Protein AF-A0A820S591-F1 (afdb_monomer)

pLDDT: mean 79.37, std 13.05, range [36.06, 95.25]

Organism: NCBI:txid433720

Mean predicted aligned error: 13.92 Å

Radius of gyration: 28.28 Å; Cα contacts (8 Å, |Δi|>4): 65; chains: 1; bounding box: 55×36×82 Å

Secondary structure (DSSP, 8-state):
--------S--SHHHHHHHHHHHHPPP---PPP---EEE---SS--S-----PPP--GGGGSPPHHHHHHHHHHHHHHHHHHHS---HHHHHHHHHHHHHSS-SEEEEEEEETTTEEEEEEEETT--HHHHHHHHHHHH-

Sequence (140 aa):
YDQSIIYQERSIEPLQLARDTLLNGEPIQVQLDRNLKIFRPTKERSAIPPVQLLPQDPLFYQTTVGDVLREKQRQKDILDKEQMLRTKAMRERDEKAESNVQYKYTVIRIRVPNEIILQVIFQSHDPLSLLFDYLRSYCL

Solvent-accessible surface area (backbone atoms only — not comparable to full-atom values): 9055 Å² total; per-residue (Å²): 137,85,79,78,84,73,87,76,74,98,63,61,63,67,56,50,52,51,49,54,47,64,73,71,50,76,82,82,74,88,72,80,79,38,71,78,41,83,44,64,82,62,89,67,76,78,82,66,70,74,77,72,74,70,78,84,54,70,66,79,79,49,86,47,73,68,55,54,51,51,52,52,50,53,51,48,56,50,50,57,61,67,71,48,87,73,51,72,71,55,54,56,48,54,53,51,61,65,69,71,69,80,60,75,60,39,80,49,74,46,76,46,92,84,66,34,36,40,33,37,48,43,51,62,81,59,58,71,64,59,56,53,55,53,48,52,72,76,76,109

InterPro domains:
  IPR029071 Ubiquitin-like domain superfamily [SSF54236] (69-138)

Nearest PDB structures (foldseek):
  5ifs-assembly1_C  TM=7.964E-01  e=3.830E-04  Homo sapiens
  4etz-assembly2_B  TM=2.524E-01  e=5.016E+00  Pseudomonas aeruginosa PAO1
  4cta-assembly1_B  TM=3.669E-01  e=8.373E+00  Thermus thermophilus HB8
  4uux-assembly1_B  TM=3.697E-01  e=7.366E+00  Thermus thermophilus HB8

Structure (mmCIF, N/CA/C/O backbone):
data_AF-A0A820S591-F1
#
_entry.id   AF-A0A820S591-F1
#
loop_
_atom_site.group_PDB
_atom_site.id
_atom_site.type_symbol
_atom_site.label_atom_id
_atom_site.label_alt_id
_atom_site.label_comp_id
_atom_site.label_asym_id
_atom_site.label_entity_id
_atom_site.label_seq_id
_atom_site.pdbx_PDB_ins_code
_atom_site.Cartn_x
_atom_site.Cartn_y
_atom_site.Cartn_z
_atom_site.occupancy
_atom_site.B_iso_or_equiv
_atom_site.auth_seq_id
_atom_site.auth_comp_id
_atom_site.auth_asym_id
_atom_site.auth_atom_id
_atom_site.pdbx_PDB_model_num
ATOM 1 N N . TYR A 1 1 ? 23.187 21.063 -23.519 1.00 36.06 1 TYR A N 1
ATOM 2 C CA . TYR A 1 1 ? 23.621 21.247 -24.911 1.00 36.06 1 TYR A CA 1
ATOM 3 C C . TYR A 1 1 ? 22.420 20.978 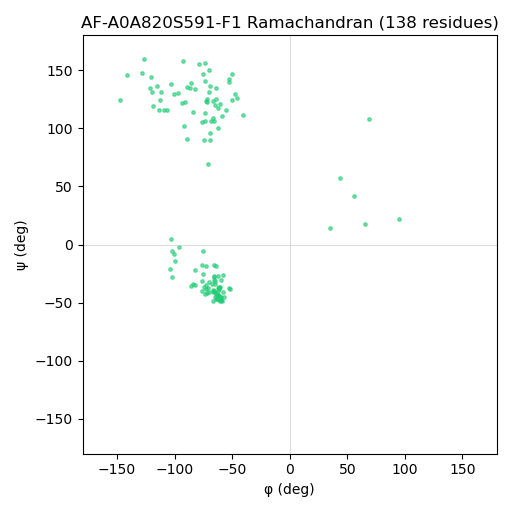-25.784 1.00 36.06 1 TYR A C 1
ATOM 5 O O . TYR A 1 1 ? 22.112 19.835 -26.078 1.00 36.06 1 TYR A O 1
ATOM 13 N N . ASP A 1 2 ? 21.678 22.049 -26.033 1.00 43.94 2 ASP A N 1
ATOM 14 C CA . ASP A 1 2 ? 20.441 22.088 -26.801 1.00 43.94 2 ASP A CA 1
ATOM 15 C C . ASP A 1 2 ? 20.831 22.385 -28.255 1.00 43.94 2 ASP A C 1
ATOM 17 O O . ASP A 1 2 ? 21.251 23.499 -28.571 1.00 43.94 2 ASP A O 1
ATOM 21 N N . GLN A 1 3 ? 20.844 21.359 -29.110 1.00 47.41 3 GLN A N 1
ATOM 22 C CA . GLN A 1 3 ? 21.061 21.535 -30.545 1.00 47.41 3 GLN A CA 1
ATOM 23 C C . GLN A 1 3 ? 19.703 21.754 -31.203 1.00 47.41 3 GLN A C 1
ATOM 25 O O . GLN A 1 3 ? 19.028 20.819 -31.628 1.00 47.41 3 GLN A O 1
ATOM 30 N N . SER A 1 4 ? 19.322 23.024 -31.293 1.00 47.88 4 SER A N 1
ATOM 31 C CA . SER A 1 4 ? 18.316 23.474 -32.244 1.00 47.88 4 SER A CA 1
ATOM 32 C C . SER A 1 4 ? 18.796 23.122 -33.656 1.00 47.88 4 SER A C 1
ATOM 34 O O . SER A 1 4 ? 19.779 23.665 -34.159 1.00 47.88 4 SER A O 1
ATOM 36 N N . ILE A 1 5 ? 18.123 22.161 -34.290 1.00 55.31 5 ILE A N 1
ATOM 37 C CA . ILE A 1 5 ? 18.371 21.793 -35.685 1.00 55.31 5 ILE A CA 1
ATOM 38 C C . ILE A 1 5 ? 17.767 22.903 -36.547 1.00 55.31 5 ILE A C 1
ATOM 40 O O . ILE A 1 5 ? 16.586 22.885 -36.893 1.00 55.31 5 ILE A O 1
ATOM 44 N N . ILE A 1 6 ? 18.575 23.913 -36.854 1.00 54.47 6 ILE A N 1
ATOM 45 C CA . ILE A 1 6 ? 18.268 24.874 -37.908 1.00 54.47 6 ILE A CA 1
ATOM 46 C C . ILE A 1 6 ? 18.554 24.148 -39.226 1.00 54.47 6 ILE A C 1
ATOM 48 O O . ILE A 1 6 ? 19.710 23.902 -39.568 1.00 54.47 6 ILE A O 1
ATOM 52 N N . TYR A 1 7 ? 17.498 23.744 -39.936 1.00 54.28 7 TYR A N 1
ATOM 53 C CA . TYR A 1 7 ? 17.597 23.103 -41.248 1.00 54.28 7 TYR A CA 1
ATOM 54 C C . TYR A 1 7 ? 18.083 24.123 -42.280 1.00 54.28 7 TYR A C 1
ATOM 56 O O . TYR A 1 7 ? 17.287 24.821 -42.908 1.00 54.28 7 TYR A O 1
ATOM 64 N N . GLN A 1 8 ? 19.397 24.218 -42.444 1.00 57.38 8 GLN A N 1
ATOM 65 C CA . GLN A 1 8 ? 20.005 24.970 -43.529 1.00 57.38 8 GLN A CA 1
ATOM 66 C C . GLN A 1 8 ? 20.278 24.014 -44.704 1.00 57.38 8 GLN A C 1
ATOM 68 O O . GLN A 1 8 ? 20.985 23.026 -44.552 1.00 57.38 8 GLN A O 1
ATOM 73 N N . GLU A 1 9 ? 19.684 24.346 -45.854 1.00 54.44 9 GLU A N 1
ATOM 74 C CA . GLU A 1 9 ? 19.881 23.781 -47.203 1.00 54.44 9 GLU A CA 1
ATOM 75 C C . GLU A 1 9 ? 19.418 22.339 -47.495 1.00 54.44 9 GLU A C 1
ATOM 77 O O . GLU A 1 9 ? 20.051 21.366 -47.111 1.00 54.44 9 GLU A O 1
ATOM 82 N N . ARG A 1 10 ? 18.326 22.247 -48.284 1.00 60.12 10 ARG A N 1
ATOM 83 C CA . ARG A 1 10 ? 18.038 21.372 -49.457 1.00 60.12 10 ARG A CA 1
ATOM 84 C C . ARG A 1 10 ? 18.576 19.923 -49.541 1.00 60.12 10 ARG A C 1
ATOM 86 O O . ARG A 1 10 ? 18.473 19.330 -50.611 1.00 60.12 10 ARG A O 1
ATOM 93 N N . SER A 1 11 ? 19.072 19.310 -48.474 1.00 63.38 11 SER A N 1
ATOM 94 C CA . SER A 1 11 ? 19.455 17.898 -48.459 1.00 63.38 11 SER A CA 1
ATOM 95 C C . SER A 1 11 ? 18.277 17.035 -48.011 1.00 63.38 11 SER A C 1
ATOM 97 O O . SER A 1 11 ? 17.704 17.232 -46.940 1.00 63.38 11 SER A O 1
ATOM 99 N N . ILE A 1 12 ? 17.895 16.083 -48.864 1.00 75.06 12 ILE A N 1
ATOM 100 C CA . ILE A 1 12 ? 16.764 15.166 -48.647 1.00 75.06 12 ILE A CA 1
ATOM 101 C C . ILE A 1 12 ? 17.180 13.981 -47.756 1.00 75.06 12 ILE A C 1
ATOM 103 O O . ILE A 1 12 ? 16.341 13.379 -47.092 1.00 75.06 12 ILE A O 1
ATOM 107 N N . GLU A 1 13 ? 18.474 13.677 -47.690 1.00 81.50 13 GLU A N 1
ATOM 108 C CA . GLU A 1 13 ? 19.042 12.552 -46.940 1.00 81.50 13 GLU A CA 1
ATOM 109 C C . GLU A 1 13 ? 18.737 12.580 -45.428 1.00 81.50 13 GLU A C 1
ATOM 111 O O . GLU A 1 13 ? 18.241 11.573 -44.915 1.00 81.50 13 GLU A O 1
ATOM 116 N N . PRO A 1 14 ? 18.923 13.695 -44.684 1.00 81.50 14 PRO A N 1
ATOM 117 C CA . PRO A 1 14 ? 18.573 13.737 -43.262 1.00 81.50 14 PRO A CA 1
ATOM 118 C C . PRO A 1 14 ? 17.063 13.598 -43.029 1.00 81.50 14 PRO A C 1
ATOM 120 O O . PRO A 1 14 ? 16.643 13.038 -42.018 1.00 81.50 14 PRO A O 1
ATOM 123 N N . LEU A 1 15 ? 16.238 14.062 -43.973 1.00 80.44 15 LEU A N 1
ATOM 124 C CA . LEU A 1 15 ? 14.782 13.918 -43.907 1.00 80.44 15 LEU A CA 1
ATOM 125 C C . LEU A 1 15 ? 14.349 12.471 -44.165 1.00 80.44 15 LEU A C 1
ATOM 127 O O . LEU A 1 15 ? 13.436 11.984 -43.503 1.00 80.44 15 LEU A O 1
ATOM 131 N N . GLN A 1 16 ? 15.012 11.772 -45.090 1.00 85.06 16 GLN A N 1
ATOM 132 C CA . GLN A 1 16 ? 14.799 10.343 -45.331 1.00 85.06 16 GLN A CA 1
ATOM 133 C C . GLN A 1 16 ? 15.211 9.515 -44.115 1.00 85.06 16 GLN A C 1
ATOM 135 O O . GLN A 1 16 ? 14.425 8.689 -43.663 1.00 85.06 16 GLN A O 1
ATOM 140 N N . LEU A 1 17 ? 16.369 9.806 -43.517 1.00 86.81 17 LEU A N 1
ATOM 141 C CA . LEU A 1 17 ? 16.826 9.140 -42.300 1.00 86.81 17 LEU A CA 1
ATOM 142 C C . LEU A 1 17 ? 15.869 9.378 -41.124 1.00 86.81 17 LEU A C 1
ATOM 144 O O . LEU A 1 17 ? 15.510 8.431 -40.427 1.00 86.81 17 LEU A O 1
ATOM 148 N N . ALA A 1 18 ? 15.412 10.616 -40.916 1.00 84.31 18 ALA A N 1
ATOM 149 C CA . ALA A 1 18 ? 14.445 10.934 -39.867 1.00 84.31 18 ALA A CA 1
ATOM 150 C C . ALA A 1 18 ? 13.100 10.231 -40.106 1.00 84.31 18 ALA A C 1
ATOM 152 O O . ALA A 1 18 ? 12.532 9.660 -39.178 1.00 84.31 18 ALA A O 1
ATOM 153 N N . ARG A 1 19 ? 12.614 10.211 -41.355 1.00 85.81 19 ARG A N 1
ATOM 154 C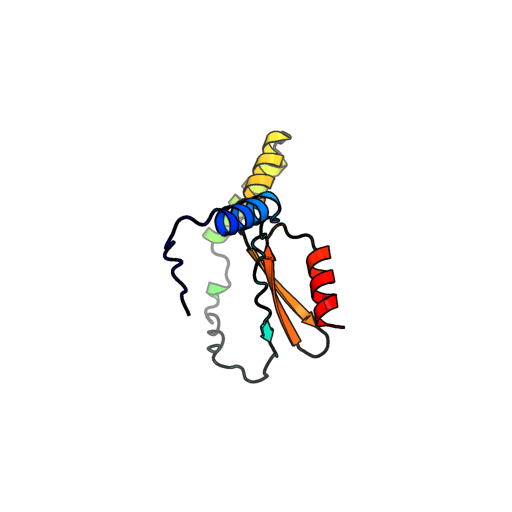 CA . ARG A 1 19 ? 11.393 9.491 -41.743 1.00 85.81 19 ARG A CA 1
ATOM 155 C C . ARG A 1 19 ? 11.525 7.997 -41.471 1.00 85.81 19 ARG A C 1
ATOM 157 O O . ARG A 1 19 ? 10.634 7.416 -40.863 1.00 85.81 19 ARG A O 1
ATOM 164 N N . ASP A 1 20 ? 12.622 7.384 -41.897 1.00 88.25 20 ASP A N 1
ATOM 165 C CA . ASP A 1 20 ? 12.848 5.951 -41.726 1.00 88.25 20 ASP A CA 1
ATOM 166 C C . ASP A 1 20 ? 13.030 5.596 -40.245 1.00 88.25 20 ASP A C 1
ATOM 168 O O . ASP A 1 20 ? 12.546 4.559 -39.799 1.00 88.25 20 ASP A O 1
ATOM 172 N N . THR A 1 21 ? 13.630 6.489 -39.456 1.00 86.69 21 THR A N 1
ATOM 173 C CA . THR A 1 21 ? 13.727 6.348 -37.995 1.00 86.69 21 THR A CA 1
ATOM 174 C C . THR A 1 21 ? 12.359 6.447 -37.320 1.00 86.69 21 THR A C 1
ATOM 176 O O . THR A 1 21 ? 12.084 5.694 -36.395 1.00 86.69 21 THR A O 1
ATOM 179 N N . LEU A 1 22 ? 11.476 7.338 -37.780 1.00 83.88 22 LEU A N 1
ATOM 180 C CA . LEU A 1 22 ? 10.117 7.466 -37.243 1.00 83.88 22 LEU A CA 1
ATOM 181 C C . LEU A 1 22 ? 9.205 6.305 -37.657 1.00 83.88 22 LEU A C 1
ATOM 183 O O . LEU A 1 22 ? 8.349 5.905 -36.876 1.00 83.88 22 LEU A O 1
ATOM 187 N N . LEU A 1 23 ? 9.372 5.773 -38.871 1.00 87.75 23 LEU A N 1
ATOM 188 C CA . LEU A 1 23 ? 8.574 4.652 -39.376 1.00 87.75 23 LEU A CA 1
ATOM 189 C C . LEU A 1 23 ? 8.975 3.315 -38.748 1.00 87.75 23 LEU A C 1
ATOM 191 O O . LEU A 1 23 ? 8.107 2.481 -38.508 1.00 87.75 23 LEU A O 1
ATOM 195 N N . ASN A 1 24 ? 10.271 3.111 -38.497 1.00 88.62 24 ASN A N 1
ATOM 196 C CA . ASN A 1 24 ? 10.797 1.862 -37.936 1.00 88.62 24 ASN A CA 1
ATOM 197 C C . ASN A 1 24 ? 11.077 1.943 -36.430 1.00 88.62 24 ASN A C 1
ATOM 199 O O . ASN A 1 24 ? 11.425 0.938 -35.815 1.00 88.62 24 ASN A O 1
ATOM 203 N N . GLY A 1 25 ? 10.979 3.132 -35.838 1.00 82.62 25 GLY A N 1
ATOM 204 C CA . GLY A 1 25 ? 11.228 3.342 -34.421 1.00 82.62 25 GLY A CA 1
ATOM 205 C C . GLY A 1 25 ? 10.130 2.720 -33.568 1.00 82.62 25 GLY A C 1
ATOM 206 O O . GLY A 1 25 ? 8.941 2.948 -33.794 1.00 82.62 25 GLY A O 1
ATOM 207 N N . GLU A 1 26 ? 10.525 1.956 -32.555 1.00 81.06 26 GLU A N 1
ATOM 208 C CA . GLU A 1 26 ? 9.586 1.462 -31.554 1.00 81.06 26 GLU A CA 1
ATOM 209 C C . GLU A 1 26 ? 9.167 2.599 -30.608 1.00 81.06 26 GLU A C 1
ATOM 211 O O . GLU A 1 26 ? 9.995 3.432 -30.218 1.00 81.06 26 GLU A O 1
ATOM 216 N N . PRO A 1 27 ? 7.886 2.658 -30.205 1.00 77.12 27 PRO A N 1
ATOM 217 C CA . PRO A 1 27 ? 7.432 3.656 -29.252 1.00 77.12 27 PRO A CA 1
ATOM 218 C C . PRO A 1 27 ? 8.118 3.437 -27.902 1.00 77.12 27 PRO A C 1
ATOM 220 O O . PRO A 1 27 ? 8.014 2.367 -27.299 1.00 77.12 27 PRO A O 1
ATOM 223 N N . ILE A 1 28 ? 8.775 4.480 -27.392 1.00 77.06 28 ILE A N 1
ATOM 224 C CA . ILE A 1 28 ? 9.347 4.458 -26.045 1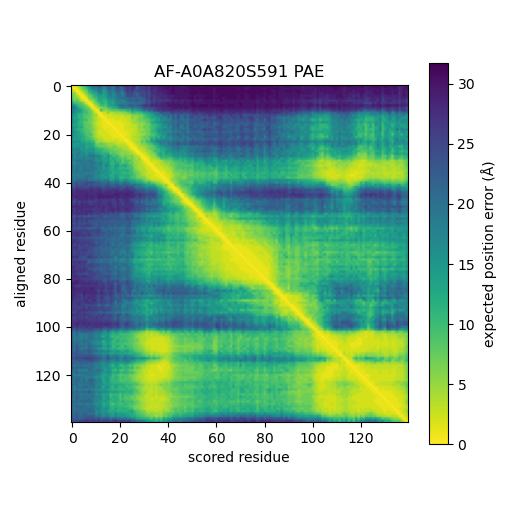.00 77.06 28 ILE A CA 1
ATOM 225 C C . ILE A 1 28 ? 8.191 4.394 -25.053 1.00 77.06 28 ILE A C 1
ATOM 227 O O . ILE A 1 28 ? 7.452 5.364 -24.864 1.00 77.06 28 ILE A O 1
ATOM 231 N N . GLN A 1 29 ? 8.024 3.242 -24.413 1.00 75.00 29 GLN A N 1
ATOM 232 C CA . GLN A 1 29 ? 7.037 3.110 -23.356 1.00 75.00 29 GLN A CA 1
ATOM 233 C C . GLN A 1 29 ? 7.512 3.873 -22.123 1.00 75.00 29 GLN A C 1
ATOM 235 O O . GLN A 1 29 ? 8.611 3.644 -21.617 1.00 75.00 29 GLN A O 1
ATOM 240 N N . VAL A 1 30 ? 6.672 4.786 -21.638 1.00 73.06 30 VAL A N 1
ATOM 241 C CA . VAL A 1 30 ? 6.931 5.507 -20.392 1.00 73.06 30 VAL A CA 1
ATOM 242 C C . VAL A 1 30 ? 6.898 4.494 -19.254 1.00 73.06 30 VAL A C 1
ATOM 244 O O . VAL A 1 30 ? 5.836 4.003 -18.873 1.00 73.06 30 VAL A O 1
ATOM 247 N N . GLN A 1 31 ? 8.071 4.165 -18.723 1.00 78.94 31 GLN A N 1
ATOM 248 C CA . GLN A 1 31 ? 8.184 3.289 -17.567 1.00 78.94 31 GLN A CA 1
ATOM 249 C C . GLN A 1 31 ? 8.040 4.100 -16.281 1.00 78.94 31 GLN A C 1
ATOM 251 O O . GLN A 1 31 ? 8.558 5.210 -16.156 1.00 78.94 31 GLN A O 1
ATOM 256 N N . LEU A 1 32 ? 7.316 3.535 -15.316 1.00 85.06 32 LEU A N 1
ATOM 257 C CA . LEU A 1 32 ? 7.217 4.107 -13.981 1.00 85.06 32 LEU A CA 1
ATOM 258 C C . LEU A 1 32 ? 8.585 4.030 -13.291 1.00 85.06 32 LEU A C 1
ATOM 260 O O . LEU A 1 32 ? 9.110 2.931 -13.102 1.00 85.06 32 LEU A O 1
ATOM 264 N N . ASP A 1 33 ? 9.117 5.174 -12.853 1.00 86.62 33 ASP A N 1
ATOM 265 C CA . ASP A 1 33 ? 10.263 5.186 -11.945 1.00 86.62 33 ASP A CA 1
ATOM 266 C C . ASP A 1 33 ? 9.860 4.572 -10.598 1.00 86.62 33 ASP A C 1
ATOM 268 O O . ASP A 1 33 ? 8.944 5.031 -9.906 1.00 86.62 33 ASP A O 1
ATO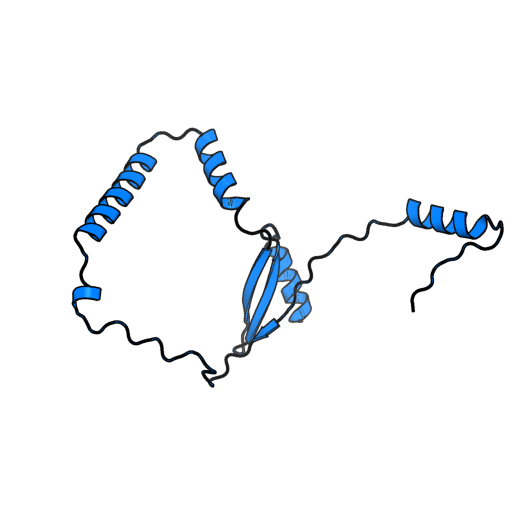M 272 N N . ARG A 1 34 ? 10.560 3.499 -10.238 1.00 88.56 34 ARG A N 1
ATOM 273 C CA . ARG A 1 34 ? 10.291 2.690 -9.052 1.00 88.56 34 ARG A CA 1
ATOM 274 C C . ARG A 1 34 ? 10.765 3.371 -7.767 1.00 88.56 34 ARG A C 1
ATOM 276 O O . ARG A 1 34 ? 10.289 2.991 -6.696 1.00 88.56 34 ARG A O 1
ATOM 283 N N . ASN A 1 35 ? 11.650 4.373 -7.865 1.00 89.69 35 ASN A N 1
ATOM 284 C CA . ASN A 1 35 ? 12.159 5.184 -6.753 1.00 89.69 35 ASN A CA 1
ATOM 285 C C . ASN A 1 35 ? 12.524 4.339 -5.517 1.00 89.69 35 ASN A C 1
ATOM 287 O O . ASN A 1 35 ? 11.961 4.515 -4.429 1.00 89.69 35 ASN A O 1
ATOM 291 N N . LEU A 1 36 ? 13.430 3.374 -5.712 1.00 89.81 36 LEU A N 1
ATOM 292 C CA . LEU A 1 36 ? 13.869 2.451 -4.667 1.00 89.81 36 LEU A CA 1
ATOM 293 C C . LEU A 1 36 ? 14.507 3.220 -3.504 1.00 89.81 36 LEU A C 1
ATOM 295 O O . LEU A 1 36 ? 15.522 3.895 -3.667 1.00 89.81 36 LEU A O 1
ATOM 299 N N . LYS A 1 37 ? 13.941 3.065 -2.306 1.00 90.44 37 LYS A N 1
ATOM 300 C CA . LYS A 1 37 ? 14.481 3.636 -1.067 1.00 90.44 37 LYS A CA 1
ATOM 301 C C . LYS A 1 37 ? 14.772 2.541 -0.059 1.00 90.44 37 LYS A C 1
ATOM 303 O O . LYS A 1 37 ? 13.946 1.660 0.162 1.00 90.44 37 LYS A O 1
ATOM 308 N N . ILE A 1 38 ? 15.937 2.625 0.573 1.00 89.81 38 ILE A N 1
ATOM 309 C CA . ILE A 1 38 ? 16.388 1.673 1.585 1.00 89.81 38 ILE A CA 1
ATOM 310 C C . ILE A 1 38 ? 16.356 2.372 2.938 1.00 89.81 38 ILE A C 1
ATOM 312 O O . ILE A 1 38 ? 17.101 3.320 3.177 1.00 89.81 38 ILE A O 1
ATOM 316 N N . PHE A 1 39 ? 15.499 1.890 3.827 1.00 88.69 39 PHE A N 1
ATOM 317 C CA . PHE A 1 39 ? 15.407 2.353 5.201 1.00 88.69 39 PHE A CA 1
ATOM 318 C C . PHE A 1 39 ? 16.071 1.343 6.130 1.00 88.69 39 PHE A C 1
ATOM 320 O O . PHE A 1 39 ? 15.881 0.133 5.999 1.00 88.69 39 PHE A O 1
ATOM 327 N N . ARG A 1 40 ? 16.824 1.856 7.100 1.00 85.38 40 ARG A N 1
ATOM 328 C CA . ARG A 1 40 ? 17.303 1.088 8.248 1.00 85.38 40 ARG A CA 1
ATOM 329 C C . ARG A 1 40 ? 16.581 1.617 9.487 1.00 85.38 40 ARG A C 1
ATOM 331 O O . ARG A 1 40 ? 16.523 2.837 9.647 1.00 85.38 40 ARG A O 1
ATOM 338 N N . PRO A 1 41 ? 16.004 0.755 10.336 1.00 79.50 41 PRO A N 1
ATOM 339 C CA . PRO A 1 41 ? 15.420 1.165 11.594 1.00 79.50 41 PRO A CA 1
ATOM 340 C C . PRO A 1 41 ? 16.565 1.598 12.509 1.00 79.50 41 PRO A C 1
ATOM 342 O O . PRO A 1 41 ? 17.236 0.785 13.144 1.00 79.50 41 PRO A O 1
ATOM 345 N N . THR A 1 42 ? 16.833 2.898 12.546 1.00 73.06 42 THR A N 1
ATOM 346 C CA . THR A 1 42 ? 17.747 3.470 13.529 1.00 73.06 42 THR A CA 1
ATOM 347 C C . THR A 1 42 ? 17.083 3.383 14.903 1.00 73.06 42 THR A C 1
ATOM 349 O O . THR A 1 42 ? 15.897 3.673 15.051 1.00 73.06 42 THR A O 1
ATOM 352 N N . LYS A 1 43 ? 17.840 2.984 15.932 1.00 66.12 43 LYS A N 1
ATOM 353 C CA . LYS A 1 43 ? 17.373 3.008 17.333 1.00 66.12 43 LYS A CA 1
ATOM 354 C C . LYS A 1 43 ? 17.135 4.433 17.8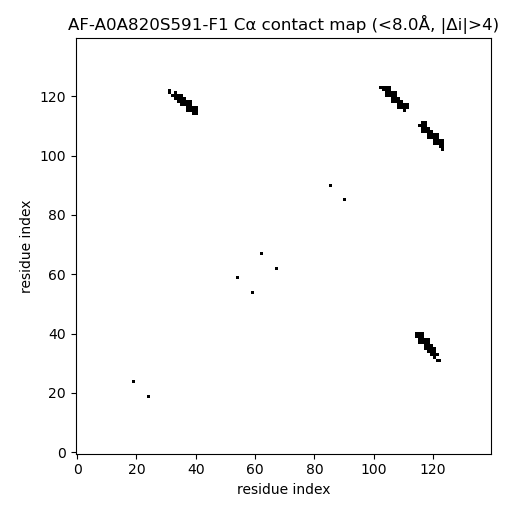44 1.00 66.12 43 LYS A C 1
ATOM 356 O O . LYS A 1 43 ? 16.462 4.636 18.851 1.00 66.12 43 LYS A O 1
ATOM 361 N N . GLU A 1 44 ? 17.699 5.410 17.148 1.00 62.53 44 GLU A N 1
ATOM 362 C CA . GLU A 1 44 ? 17.486 6.823 17.391 1.00 62.53 44 GLU A CA 1
ATOM 363 C C . GLU A 1 44 ? 16.088 7.181 16.901 1.00 62.53 44 GLU A C 1
ATOM 365 O O . GLU A 1 44 ? 15.786 7.204 15.708 1.00 62.53 44 GLU A O 1
ATOM 370 N N . ARG A 1 45 ? 15.203 7.391 17.872 1.00 58.12 45 ARG A N 1
ATOM 371 C CA . ARG A 1 45 ? 13.823 7.823 17.690 1.00 58.12 45 ARG A CA 1
ATOM 372 C C . ARG A 1 45 ? 13.837 9.289 17.248 1.00 58.12 45 ARG A C 1
ATOM 374 O O . ARG A 1 45 ? 13.506 10.179 18.024 1.00 58.12 45 ARG A O 1
ATOM 381 N N . SER A 1 46 ? 14.305 9.558 16.034 1.00 59.12 46 SER A N 1
ATOM 382 C CA . SER A 1 46 ? 14.468 10.919 15.534 1.00 59.12 46 SER A CA 1
ATOM 383 C C . SER A 1 46 ? 13.092 11.551 15.332 1.00 59.12 46 SER A C 1
ATOM 385 O O . SER A 1 46 ? 12.362 11.212 14.406 1.00 59.12 46 SER A O 1
ATOM 387 N N . ALA A 1 47 ? 12.745 12.462 16.240 1.00 58.69 47 ALA A N 1
ATOM 388 C CA . ALA A 1 47 ? 11.685 13.459 16.107 1.00 58.69 47 ALA A CA 1
ATOM 389 C C . ALA A 1 47 ? 10.226 12.971 16.008 1.00 58.69 47 ALA A C 1
ATOM 391 O O . ALA A 1 47 ? 9.362 13.761 15.634 1.00 58.69 47 ALA A O 1
ATOM 392 N N . ILE A 1 48 ? 9.898 11.732 16.396 1.00 60.12 48 ILE A N 1
ATOM 393 C CA . ILE A 1 48 ? 8.496 11.434 16.728 1.00 60.12 48 ILE A CA 1
ATOM 394 C C . ILE A 1 48 ? 8.245 12.108 18.081 1.00 60.12 48 ILE A C 1
ATOM 396 O O . ILE A 1 48 ? 8.874 11.686 19.060 1.00 60.12 48 ILE A O 1
ATOM 400 N N . PRO A 1 49 ? 7.392 13.153 18.170 1.00 62.28 49 PRO A N 1
ATOM 401 C CA . PRO A 1 49 ? 6.997 13.675 19.469 1.00 62.28 49 PRO A CA 1
ATOM 402 C C . PRO A 1 49 ? 6.486 12.490 20.290 1.00 62.28 49 PRO A C 1
ATOM 404 O O . PRO A 1 49 ? 5.850 11.602 19.709 1.00 62.28 49 PRO A O 1
ATOM 407 N N . PRO A 1 50 ? 6.806 12.405 21.595 1.00 65.56 50 PRO A N 1
ATOM 408 C CA . PRO A 1 50 ? 6.295 11.321 22.425 1.00 65.56 50 PRO A CA 1
ATOM 409 C C . PRO A 1 50 ? 4.806 11.194 22.130 1.00 65.56 50 PRO A C 1
ATOM 411 O O . PRO A 1 50 ? 4.124 12.220 22.130 1.00 65.56 50 PRO A O 1
ATOM 414 N N . VAL A 1 51 ? 4.357 9.976 21.772 1.00 65.62 51 VAL A N 1
ATOM 415 C CA . VAL A 1 51 ? 2.940 9.678 21.513 1.00 65.62 51 VAL A CA 1
ATOM 416 C C . VAL A 1 51 ? 2.181 10.420 22.585 1.00 65.62 51 VAL A C 1
ATOM 418 O O . VAL A 1 51 ? 2.407 10.145 23.766 1.00 65.62 51 VAL A O 1
ATOM 421 N N . GLN A 1 52 ? 1.435 11.446 22.175 1.00 65.56 52 GLN A N 1
ATOM 422 C CA . GLN A 1 52 ? 0.802 12.339 23.122 1.00 65.56 52 GLN A CA 1
ATOM 423 C C . GLN A 1 52 ? -0.024 11.435 24.017 1.00 65.56 52 GLN A C 1
ATOM 425 O O . GLN A 1 52 ? -0.840 10.665 23.505 1.00 65.56 52 GLN A O 1
ATOM 430 N N . LEU A 1 53 ? 0.341 11.398 25.304 1.00 70.81 53 LEU A N 1
ATOM 431 C CA . LEU A 1 53 ? -0.229 10.443 26.241 1.00 70.81 53 LEU A CA 1
ATOM 432 C C . LEU A 1 53 ? -1.738 10.549 26.082 1.00 70.81 53 LEU A C 1
ATOM 434 O O . LEU A 1 53 ? -2.278 11.659 26.130 1.00 70.81 53 LEU A O 1
ATOM 438 N N . LEU A 1 54 ? -2.382 9.416 25.787 1.00 80.06 54 LEU A N 1
ATOM 439 C CA . LEU A 1 54 ? -3.827 9.389 25.629 1.00 80.06 54 LEU A CA 1
ATOM 440 C C . LEU A 1 54 ? -4.454 10.069 26.854 1.00 80.06 54 LEU A C 1
ATOM 442 O O . LEU A 1 54 ? -3.883 9.967 27.950 1.00 80.06 54 LEU A O 1
ATOM 446 N N . PRO A 1 55 ? -5.589 10.767 26.690 1.00 82.94 55 PRO A N 1
ATOM 447 C CA . PRO A 1 55 ? -6.251 11.409 27.812 1.00 82.94 55 PRO A CA 1
ATOM 448 C C . PRO A 1 55 ? -6.366 10.436 28.991 1.00 82.94 55 PRO A C 1
ATOM 450 O O . PRO A 1 55 ? -6.799 9.296 28.822 1.00 82.94 55 PRO A O 1
ATOM 453 N N . GLN A 1 56 ? -5.940 10.874 30.179 1.00 80.38 56 GLN A N 1
ATOM 454 C CA . GLN A 1 56 ? -6.107 10.083 31.405 1.00 80.38 56 GLN A CA 1
ATOM 455 C C . GLN A 1 56 ? -7.548 10.109 31.919 1.00 80.38 56 GLN A C 1
ATOM 457 O O . GLN A 1 56 ? -7.869 9.419 32.881 1.00 80.38 56 GLN A O 1
ATOM 462 N N . ASP A 1 57 ? -8.406 10.908 31.282 1.00 85.00 57 ASP A N 1
ATOM 463 C CA . ASP A 1 57 ? -9.825 10.961 31.578 1.00 85.00 57 ASP A CA 1
ATOM 464 C C . ASP A 1 57 ? -10.475 9.589 31.307 1.00 85.00 57 ASP A C 1
ATOM 466 O O . ASP A 1 57 ? -10.486 9.134 30.156 1.00 85.00 57 ASP A O 1
ATOM 470 N N . PRO A 1 58 ? -11.042 8.922 32.331 1.00 80.88 58 PRO A N 1
ATOM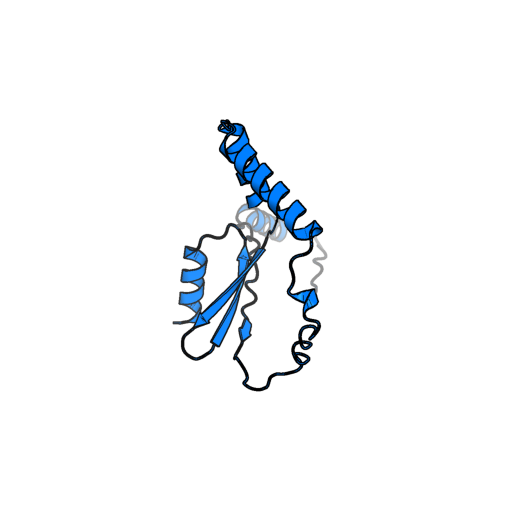 471 C CA . PRO A 1 58 ? -11.737 7.653 32.162 1.00 80.88 58 PRO A CA 1
ATOM 472 C C . PRO A 1 58 ? -12.905 7.727 31.172 1.00 80.88 58 PRO A C 1
ATOM 474 O O . PRO A 1 58 ? -13.235 6.708 30.567 1.00 80.88 58 PRO A O 1
ATOM 477 N N . LEU A 1 59 ? -13.516 8.906 30.977 1.00 86.69 59 LEU A N 1
ATOM 478 C CA . LEU A 1 59 ? -14.626 9.087 30.037 1.00 86.69 59 LEU A CA 1
ATOM 479 C C . LEU A 1 59 ? -14.198 8.887 28.579 1.00 86.69 59 LEU A C 1
ATOM 481 O O . LEU A 1 59 ? -15.016 8.454 27.775 1.00 86.69 59 LEU A O 1
ATOM 485 N N . PHE A 1 60 ? -12.927 9.127 28.233 1.00 86.75 60 PHE A N 1
ATOM 486 C CA . PHE A 1 60 ? -12.413 8.907 26.873 1.00 86.75 60 PHE A CA 1
ATOM 487 C C . PHE A 1 60 ? -12.561 7.445 26.420 1.00 86.75 60 PHE A C 1
ATOM 489 O O . PHE A 1 60 ? -12.747 7.169 25.237 1.00 86.75 60 PHE A O 1
ATOM 496 N N . TYR A 1 61 ? -12.494 6.508 27.368 1.00 86.38 61 TYR A N 1
ATOM 497 C CA . TYR A 1 61 ? -12.599 5.071 27.111 1.00 86.38 61 TYR A CA 1
ATOM 498 C C . TYR A 1 61 ? -14.016 4.527 27.318 1.00 86.38 61 TYR A C 1
ATOM 500 O O . TYR A 1 61 ? -14.252 3.335 27.116 1.00 86.38 61 TYR A O 1
ATOM 508 N N . GLN A 1 62 ? -14.963 5.372 27.733 1.00 90.31 62 GLN A N 1
ATOM 509 C CA . GLN A 1 62 ? -16.355 4.979 27.894 1.00 90.31 62 GLN A CA 1
ATOM 510 C C . GLN A 1 62 ? -17.113 5.185 26.586 1.00 90.31 62 GLN A C 1
ATOM 512 O O . GLN A 1 62 ? -16.986 6.203 25.912 1.00 90.31 62 GLN A O 1
ATOM 517 N N . THR A 1 63 ? -17.931 4.201 26.221 1.00 86.81 63 THR A N 1
ATOM 518 C CA . THR A 1 63 ? -18.782 4.300 25.036 1.00 86.81 63 THR A CA 1
ATOM 519 C C . THR A 1 63 ? -19.917 5.283 25.301 1.00 86.81 63 THR A C 1
ATOM 521 O O . THR A 1 63 ? -20.709 5.091 26.226 1.00 86.81 63 THR A O 1
ATOM 524 N N . THR A 1 64 ? -20.036 6.318 24.471 1.00 89.94 64 THR A N 1
ATOM 525 C CA . THR A 1 64 ? -21.140 7.276 24.579 1.00 89.94 64 THR A CA 1
ATOM 526 C C . THR A 1 64 ? -22.406 6.676 23.967 1.00 89.94 64 THR A C 1
ATOM 528 O O . THR A 1 64 ? -22.346 5.865 23.043 1.00 89.94 64 THR A O 1
ATOM 531 N N . VAL A 1 65 ? -23.587 7.129 24.397 1.00 91.44 65 VAL A N 1
ATOM 532 C CA . VAL A 1 65 ? -24.871 6.760 23.763 1.00 91.44 65 VAL A CA 1
ATOM 533 C C . VAL A 1 65 ? -24.849 7.018 22.248 1.00 91.44 65 VAL A C 1
ATOM 535 O O . VAL A 1 65 ? -25.358 6.212 21.474 1.00 91.44 65 VAL A O 1
ATOM 538 N N . GLY A 1 66 ? -24.199 8.101 21.807 1.00 91.00 66 GLY A N 1
ATOM 539 C CA . GLY A 1 66 ? -24.010 8.405 20.387 1.00 91.00 66 GLY A CA 1
ATOM 540 C C . GLY A 1 66 ? -23.198 7.348 19.630 1.00 91.00 66 GLY A C 1
ATOM 541 O O . GLY A 1 66 ? -23.550 7.012 18.500 1.00 91.00 66 GLY A O 1
ATOM 542 N N . ASP A 1 67 ? -22.164 6.778 20.252 1.00 91.31 67 ASP A N 1
ATOM 543 C CA . ASP A 1 67 ? -21.346 5.720 19.647 1.00 91.31 67 ASP A CA 1
ATOM 544 C C . ASP A 1 67 ? -22.139 4.418 19.532 1.00 91.31 67 ASP A C 1
ATOM 546 O O . ASP A 1 67 ? -22.112 3.765 18.489 1.00 91.31 67 ASP A O 1
ATOM 550 N N . VAL A 1 68 ? -22.931 4.089 20.560 1.00 92.44 68 VAL A N 1
ATOM 551 C CA . VAL A 1 68 ? -23.838 2.932 20.528 1.00 92.44 68 VAL A CA 1
ATOM 552 C C . VAL A 1 68 ? -24.861 3.076 19.404 1.00 92.44 68 VAL A C 1
ATOM 554 O O . VAL A 1 68 ? -25.083 2.128 18.656 1.00 92.44 68 VAL A O 1
ATOM 557 N N . LEU A 1 69 ? -25.474 4.252 19.246 1.00 95.25 69 LEU A N 1
ATOM 558 C CA . LEU A 1 69 ? -26.455 4.492 18.184 1.00 95.25 69 LEU A CA 1
ATOM 559 C C . LEU A 1 69 ? -25.831 4.378 16.787 1.00 95.25 69 LEU A C 1
ATOM 561 O O . LEU A 1 69 ? -26.423 3.756 15.906 1.00 95.25 69 LEU A O 1
ATOM 565 N N . ARG A 1 70 ? -24.623 4.923 16.590 1.00 93.75 70 ARG A N 1
ATOM 566 C CA . ARG A 1 70 ? -23.874 4.784 15.330 1.00 93.75 70 ARG A CA 1
ATOM 567 C C . ARG A 1 70 ? -23.556 3.327 15.022 1.00 93.75 70 ARG A C 1
ATOM 569 O O . ARG A 1 70 ? -23.759 2.890 13.894 1.00 93.75 70 ARG A O 1
ATOM 576 N N . GLU A 1 71 ? -23.107 2.570 16.017 1.00 93.69 71 GLU A N 1
ATOM 577 C CA . GLU A 1 71 ? -22.799 1.153 15.846 1.00 93.69 71 GLU A CA 1
ATOM 578 C C . GLU A 1 71 ? -24.058 0.334 15.540 1.00 93.69 71 GLU A C 1
ATOM 580 O O . GLU A 1 71 ? -24.042 -0.524 14.661 1.00 93.69 71 GLU A O 1
ATOM 585 N N . LYS A 1 72 ? -25.184 0.640 16.194 1.00 93.12 72 LYS A N 1
ATOM 586 C CA . LYS A 1 72 ? -26.477 0.011 15.897 1.00 93.12 72 LYS A CA 1
ATOM 587 C C . LYS A 1 72 ? -26.944 0.308 14.478 1.00 93.12 72 LYS A C 1
ATOM 589 O O . LYS A 1 72 ? -27.390 -0.612 13.797 1.00 93.12 72 LYS A O 1
ATOM 594 N N . GLN A 1 73 ? -26.808 1.552 14.019 1.00 94.44 73 GLN A N 1
ATOM 595 C CA . GLN A 1 73 ? -27.129 1.910 12.639 1.00 94.44 73 GLN A CA 1
ATOM 596 C C . GLN A 1 73 ? -26.216 1.171 11.654 1.00 94.44 73 GLN A C 1
ATOM 598 O O . GLN A 1 73 ? -26.714 0.550 10.723 1.00 94.44 73 GLN A O 1
ATOM 603 N N . ARG A 1 74 ? -24.901 1.137 11.910 1.00 92.69 74 ARG A N 1
ATOM 604 C CA . ARG A 1 74 ? -23.932 0.399 11.088 1.00 92.69 74 ARG A CA 1
ATOM 605 C C . ARG A 1 74 ? -24.278 -1.088 10.994 1.00 92.69 74 ARG A C 1
ATOM 607 O O . ARG A 1 74 ? -24.239 -1.657 9.908 1.00 92.69 74 ARG A O 1
ATOM 614 N N . GLN A 1 75 ? -24.623 -1.717 12.117 1.00 92.56 75 GLN A N 1
ATOM 615 C CA . GLN A 1 75 ? -25.045 -3.121 12.157 1.00 92.56 75 GLN A CA 1
ATOM 616 C C . GLN A 1 75 ? -26.335 -3.345 11.369 1.00 92.56 75 GLN A C 1
ATOM 618 O O . GLN A 1 75 ? -26.419 -4.305 10.607 1.00 92.56 75 GLN A O 1
ATOM 623 N N . LYS A 1 76 ? -27.319 -2.450 11.512 1.00 92.50 76 LYS A N 1
ATOM 624 C CA . LYS A 1 76 ? -28.566 -2.507 10.746 1.00 92.50 76 LYS A CA 1
ATOM 625 C C . LYS A 1 76 ? -28.299 -2.415 9.244 1.00 92.50 76 LYS A C 1
ATOM 627 O O . LYS A 1 76 ? -28.772 -3.265 8.502 1.00 92.50 76 LYS A O 1
ATOM 632 N N . ASP A 1 77 ? -27.473 -1.464 8.815 1.00 89.81 77 ASP A N 1
ATOM 633 C CA . ASP A 1 77 ? -27.131 -1.284 7.402 1.00 89.81 77 ASP A CA 1
ATOM 634 C C . ASP A 1 77 ? -26.427 -2.520 6.818 1.00 89.81 77 ASP A C 1
ATOM 636 O O . ASP A 1 77 ? -26.649 -2.865 5.659 1.00 89.81 77 ASP A O 1
ATOM 640 N N . ILE A 1 78 ? -25.579 -3.199 7.604 1.00 87.56 78 ILE A N 1
ATOM 641 C CA . ILE A 1 78 ? -24.932 -4.460 7.205 1.00 87.56 78 ILE A CA 1
ATOM 642 C C . ILE A 1 78 ? -25.972 -5.573 7.057 1.00 87.56 78 ILE A C 1
ATOM 644 O O . ILE A 1 78 ? -25.993 -6.244 6.028 1.00 87.56 78 ILE A O 1
ATOM 648 N N . LEU A 1 79 ? -26.858 -5.740 8.040 1.00 89.19 79 LEU A N 1
ATOM 649 C CA . LEU A 1 79 ? -27.899 -6.768 8.005 1.00 89.19 79 LEU A CA 1
ATOM 650 C C . LEU A 1 79 ? -28.870 -6.558 6.839 1.00 89.19 79 LEU A C 1
ATOM 652 O O . LEU A 1 79 ? -29.171 -7.509 6.123 1.00 89.19 79 LEU A O 1
ATOM 656 N N . ASP A 1 80 ? -29.302 -5.322 6.598 1.00 86.94 80 ASP A N 1
ATOM 657 C CA . ASP A 1 80 ? -30.177 -4.974 5.475 1.00 86.94 80 ASP A CA 1
ATOM 658 C C . ASP A 1 80 ? -29.482 -5.281 4.133 1.00 86.94 80 ASP A C 1
ATOM 660 O O . ASP A 1 80 ? -30.075 -5.843 3.207 1.00 86.94 80 ASP A O 1
ATOM 664 N N . LYS A 1 81 ? -28.178 -4.989 4.045 1.00 81.81 81 LYS A N 1
ATOM 665 C CA . LYS A 1 81 ? -27.326 -5.312 2.892 1.00 81.81 81 LYS A CA 1
ATOM 666 C C . LYS A 1 81 ? -27.139 -6.813 2.664 1.00 81.81 81 LYS A C 1
ATOM 668 O O . LYS A 1 81 ? -26.947 -7.213 1.511 1.00 81.81 81 LYS A O 1
ATOM 673 N N . GLU A 1 82 ? -27.094 -7.622 3.716 1.00 81.00 82 GLU A N 1
ATOM 674 C CA . GLU A 1 82 ? -26.921 -9.079 3.641 1.00 81.00 82 GLU A CA 1
ATOM 675 C C . GLU A 1 82 ? -28.238 -9.808 3.350 1.00 81.00 82 GLU A C 1
ATOM 677 O O . GLU A 1 82 ? -28.241 -10.789 2.609 1.00 81.00 82 GLU A O 1
ATOM 682 N N . GLN A 1 83 ? -29.360 -9.308 3.875 1.00 80.94 83 GLN A N 1
ATOM 683 C CA . GLN A 1 83 ? -30.691 -9.884 3.657 1.00 80.94 83 GLN A CA 1
ATOM 684 C C . GLN A 1 83 ? -31.252 -9.584 2.259 1.00 80.94 83 GLN A C 1
ATOM 686 O O . GLN A 1 83 ? -32.070 -10.347 1.741 1.00 80.94 83 GLN A O 1
ATOM 691 N N . MET A 1 84 ? -30.818 -8.496 1.617 1.00 79.81 84 MET A N 1
ATOM 692 C CA . MET A 1 84 ? -31.248 -8.165 0.261 1.00 79.81 84 MET A CA 1
ATOM 693 C C . MET A 1 84 ? -30.601 -9.098 -0.777 1.00 79.81 84 MET A C 1
ATOM 695 O O . MET A 1 84 ? -29.378 -9.150 -0.923 1.00 79.81 84 MET A O 1
ATOM 699 N N . LEU A 1 85 ? -31.426 -9.779 -1.582 1.00 74.19 85 LEU A N 1
ATOM 700 C CA . LEU A 1 85 ? -30.973 -10.498 -2.778 1.00 74.19 85 LEU A CA 1
ATOM 701 C C . LEU A 1 85 ? -30.376 -9.501 -3.780 1.00 74.19 85 LEU A C 1
ATOM 703 O O . LEU A 1 85 ? -31.093 -8.815 -4.509 1.00 74.19 85 LEU A O 1
ATOM 707 N N . ARG A 1 86 ? -29.045 -9.406 -3.816 1.00 72.50 86 ARG A N 1
ATOM 708 C CA . ARG A 1 86 ? -28.348 -8.520 -4.756 1.00 72.50 86 ARG A CA 1
ATOM 709 C C . ARG A 1 86 ? -28.216 -9.172 -6.124 1.00 72.50 86 ARG A C 1
ATOM 711 O O . ARG A 1 86 ? -27.779 -10.317 -6.241 1.00 72.50 86 ARG A O 1
ATOM 718 N N . THR A 1 87 ? -28.528 -8.411 -7.166 1.00 75.31 87 THR A N 1
ATOM 719 C CA . THR A 1 87 ? -28.300 -8.833 -8.550 1.00 75.31 87 THR A CA 1
ATOM 720 C C . THR A 1 87 ? -26.809 -8.779 -8.890 1.00 75.31 87 THR A C 1
ATOM 722 O O . THR A 1 87 ? -26.041 -8.024 -8.289 1.00 75.31 87 THR A O 1
ATOM 725 N N . LYS A 1 88 ? -26.385 -9.559 -9.892 1.00 75.06 88 LYS A N 1
ATOM 726 C CA . LYS A 1 88 ? -25.003 -9.557 -10.406 1.00 75.06 88 LYS A CA 1
ATOM 727 C C . LYS A 1 88 ? -24.512 -8.140 -10.752 1.00 75.06 88 LYS A C 1
ATOM 729 O O . LYS A 1 88 ? -23.390 -7.782 -10.420 1.00 75.06 88 LYS A O 1
ATOM 734 N N . ALA A 1 89 ? -25.394 -7.309 -11.309 1.00 73.62 89 ALA A N 1
ATOM 735 C CA . ALA A 1 89 ? -25.100 -5.918 -11.648 1.00 73.62 89 ALA A CA 1
ATOM 736 C C . ALA A 1 89 ? -24.815 -5.023 -10.424 1.00 73.62 89 ALA A C 1
ATOM 738 O O . ALA A 1 89 ? -24.031 -4.085 -10.535 1.00 73.62 89 ALA A O 1
ATOM 739 N N . MET A 1 90 ? -25.420 -5.299 -9.260 1.00 78.00 90 MET A N 1
ATOM 740 C CA . MET A 1 90 ? -25.124 -4.563 -8.023 1.00 78.00 90 MET A CA 1
ATOM 741 C C . MET A 1 90 ? -23.740 -4.929 -7.474 1.00 78.00 90 MET A C 1
ATOM 743 O O . MET A 1 90 ? -22.988 -4.036 -7.102 1.00 78.00 90 MET A O 1
ATOM 747 N N . ARG A 1 91 ? -23.372 -6.220 -7.491 1.00 76.12 91 ARG A N 1
ATOM 748 C CA . ARG A 1 91 ? -22.051 -6.684 -7.021 1.00 76.12 91 ARG A CA 1
ATOM 749 C C . ARG A 1 91 ? -20.911 -6.136 -7.879 1.00 76.12 91 ARG A C 1
ATOM 751 O O . ARG A 1 91 ? -19.971 -5.560 -7.349 1.00 76.12 91 ARG A O 1
ATOM 758 N N . GLU A 1 92 ? -21.045 -6.217 -9.201 1.00 76.44 92 GLU A N 1
ATOM 759 C CA . GLU A 1 92 ? -20.018 -5.708 -10.120 1.00 76.44 92 GLU A CA 1
ATOM 760 C C . GLU A 1 92 ? -19.849 -4.180 -10.050 1.00 76.44 92 GLU A C 1
ATOM 762 O O . GLU A 1 92 ? -18.772 -3.661 -10.35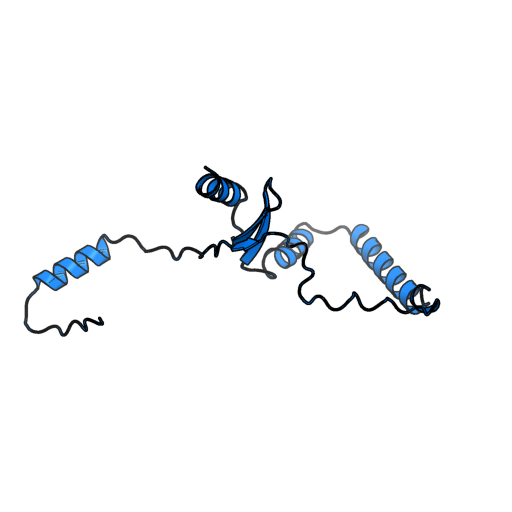1 1.00 76.44 92 GLU A O 1
ATOM 767 N N . ARG A 1 93 ? -20.904 -3.437 -9.685 1.00 76.31 93 ARG A N 1
ATOM 768 C CA . ARG A 1 93 ? -20.837 -1.978 -9.516 1.00 76.31 93 ARG A CA 1
ATOM 769 C C . ARG A 1 93 ? -20.081 -1.592 -8.247 1.00 76.31 93 ARG A C 1
ATOM 771 O O . ARG A 1 93 ? -19.272 -0.669 -8.314 1.00 76.31 93 ARG A O 1
ATOM 778 N N . ASP A 1 94 ? -20.334 -2.292 -7.144 1.00 70.56 94 ASP A N 1
ATOM 779 C CA . ASP A 1 94 ? -19.633 -2.078 -5.874 1.00 70.56 94 ASP A CA 1
ATOM 780 C C . ASP A 1 94 ? -18.133 -2.402 -6.035 1.00 70.56 94 ASP A C 1
ATOM 782 O O . ASP A 1 94 ? -17.285 -1.562 -5.737 1.00 70.56 94 ASP A O 1
ATOM 786 N N . GLU A 1 95 ? -17.803 -3.544 -6.653 1.00 68.19 95 GLU A N 1
ATOM 787 C CA . GLU A 1 95 ? -16.417 -3.969 -6.911 1.00 68.19 95 GLU A CA 1
ATOM 788 C C . GLU A 1 95 ? -15.642 -2.965 -7.782 1.00 68.19 95 GLU A C 1
ATOM 790 O O . GLU A 1 95 ? -14.513 -2.597 -7.461 1.00 68.19 95 GLU A O 1
ATOM 795 N N . LYS A 1 96 ? -16.251 -2.463 -8.867 1.00 61.78 96 LYS A N 1
ATOM 796 C CA . LYS A 1 96 ? -15.609 -1.485 -9.766 1.00 61.78 96 LYS A CA 1
ATOM 797 C C . LYS A 1 96 ? -15.439 -0.108 -9.130 1.00 61.78 96 LYS A C 1
ATOM 799 O O . LYS A 1 96 ? -14.490 0.599 -9.478 1.00 61.78 96 LYS A O 1
ATOM 804 N N . ALA A 1 97 ? -16.357 0.301 -8.256 1.00 61.25 97 ALA A N 1
ATOM 805 C CA . ALA A 1 97 ? -16.264 1.575 -7.550 1.00 61.25 97 ALA A CA 1
ATOM 806 C C . ALA A 1 97 ? -15.143 1.553 -6.500 1.00 61.25 97 ALA A C 1
ATOM 808 O O . ALA A 1 97 ? -14.426 2.544 -6.346 1.00 61.25 97 ALA A O 1
ATOM 809 N N . GLU A 1 98 ? -14.959 0.418 -5.826 1.00 58.66 98 GLU A N 1
ATOM 810 C CA . GLU A 1 98 ? -13.908 0.224 -4.827 1.00 58.66 98 GLU A CA 1
ATOM 811 C C . GLU A 1 98 ? -12.526 0.021 -5.466 1.00 58.66 98 GLU A C 1
ATOM 813 O O . GLU A 1 98 ? -11.549 0.600 -4.991 1.00 58.66 98 GLU A O 1
ATOM 818 N N . SER A 1 99 ? -12.425 -0.724 -6.575 1.00 55.59 99 SER A N 1
ATOM 819 C CA . SER A 1 99 ? -11.126 -1.101 -7.150 1.00 55.59 99 SER A CA 1
ATOM 820 C C . SER A 1 99 ? -10.492 -0.049 -8.067 1.00 55.59 99 SER A C 1
ATOM 822 O O . SER A 1 99 ? -9.268 0.058 -8.111 1.00 55.59 99 SER A O 1
ATOM 824 N N . ASN A 1 100 ? -11.282 0.725 -8.824 1.00 53.34 100 ASN A N 1
ATOM 825 C CA . ASN A 1 100 ? -10.740 1.496 -9.955 1.00 53.34 100 ASN A CA 1
ATOM 826 C C . ASN A 1 100 ? -10.475 2.981 -9.670 1.00 53.34 100 ASN A C 1
ATOM 828 O O . ASN A 1 100 ? -9.800 3.632 -10.465 1.00 53.34 100 ASN A O 1
ATOM 832 N N . VAL A 1 101 ? -10.996 3.544 -8.575 1.00 56.50 101 VAL A N 1
ATOM 833 C CA . VAL A 1 101 ? -11.002 5.009 -8.388 1.00 56.50 101 VAL A CA 1
ATOM 834 C C . VAL A 1 101 ? -9.925 5.508 -7.424 1.00 56.50 101 VAL A C 1
ATOM 836 O O . VAL A 1 101 ? -9.472 6.642 -7.566 1.00 56.50 101 VAL A O 1
ATOM 839 N N . GLN A 1 102 ? -9.484 4.710 -6.450 1.00 69.38 102 GLN A N 1
ATOM 840 C CA . GLN A 1 102 ? -8.851 5.326 -5.279 1.00 69.38 102 GLN A CA 1
ATOM 841 C C . GLN A 1 102 ? -7.350 5.599 -5.431 1.00 69.38 102 GLN A C 1
ATOM 843 O O . GLN A 1 102 ? -6.900 6.651 -4.981 1.00 69.38 102 GLN A O 1
ATOM 848 N N . TYR A 1 103 ? -6.572 4.752 -6.119 1.00 79.75 103 TYR A N 1
ATOM 849 C CA . TYR A 1 103 ? -5.119 4.952 -6.223 1.00 79.75 103 TYR A CA 1
ATOM 850 C C . TYR A 1 103 ? -4.556 4.460 -7.559 1.00 79.75 103 TYR A C 1
ATOM 852 O O . TYR A 1 103 ? -4.706 3.293 -7.901 1.00 79.75 103 TYR A O 1
ATOM 860 N N . LYS A 1 104 ? -3.859 5.329 -8.308 1.00 85.06 104 LYS A N 1
ATOM 861 C CA . LYS A 1 104 ? -3.135 4.948 -9.544 1.00 85.06 104 LYS A CA 1
ATOM 862 C C . LYS A 1 104 ? -1.825 4.208 -9.256 1.00 85.06 104 LYS A C 1
ATOM 864 O O . LYS A 1 104 ? -1.411 3.349 -10.032 1.00 85.06 104 LYS A O 1
ATOM 869 N N . TYR A 1 1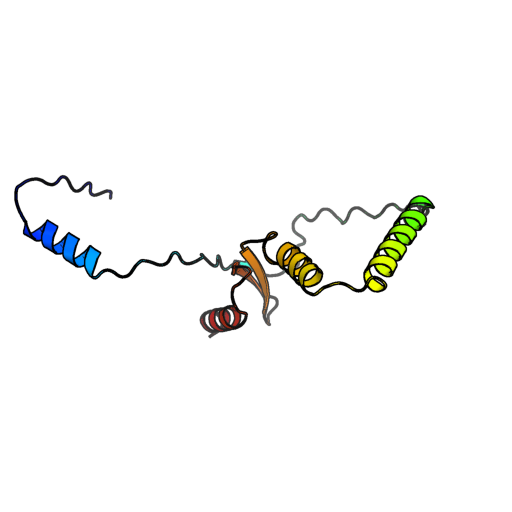05 ? -1.195 4.553 -8.136 1.00 89.50 105 TYR A N 1
ATOM 870 C CA . TYR A 1 105 ? 0.087 4.020 -7.704 1.00 89.50 105 TYR A CA 1
ATOM 871 C C . TYR A 1 105 ? -0.012 3.511 -6.273 1.00 89.50 105 TYR A C 1
ATOM 873 O O . TYR A 1 105 ? -0.716 4.091 -5.446 1.00 89.50 105 TYR A O 1
ATOM 881 N N . THR A 1 106 ? 0.750 2.467 -5.985 1.00 90.25 106 THR A N 1
ATOM 882 C CA . THR A 1 106 ? 0.905 1.867 -4.669 1.00 90.25 106 THR A CA 1
ATOM 883 C C . THR A 1 106 ? 2.366 1.922 -4.238 1.00 90.25 106 THR A C 1
ATOM 885 O O . THR A 1 106 ? 3.282 1.802 -5.052 1.00 90.25 106 THR A O 1
ATOM 888 N N . VAL A 1 107 ? 2.596 2.132 -2.946 1.00 92.88 107 VAL A N 1
ATOM 889 C CA . VAL A 1 107 ? 3.934 2.106 -2.353 1.00 92.88 107 VAL A CA 1
ATOM 890 C C . VAL A 1 107 ? 4.057 0.823 -1.553 1.00 92.88 107 VAL A C 1
ATOM 892 O O . VAL A 1 107 ? 3.366 0.638 -0.554 1.00 92.88 107 VAL A O 1
ATOM 895 N N . ILE A 1 108 ? 4.962 -0.050 -1.974 1.00 92.12 108 ILE A N 1
ATOM 896 C CA . ILE A 1 108 ? 5.186 -1.346 -1.344 1.00 92.12 108 ILE A CA 1
ATOM 897 C C . ILE A 1 108 ? 6.424 -1.243 -0.458 1.00 92.12 108 ILE A C 1
ATOM 899 O O . ILE A 1 108 ? 7.473 -0.767 -0.898 1.00 92.12 108 ILE A O 1
ATOM 903 N N . ARG A 1 109 ? 6.298 -1.680 0.800 1.00 92.00 109 ARG A N 1
ATOM 904 C CA . ARG A 1 109 ? 7.413 -1.786 1.747 1.00 92.00 109 ARG A CA 1
ATOM 905 C C . ARG A 1 109 ? 7.703 -3.240 2.067 1.00 92.00 109 ARG A C 1
ATOM 907 O O . ARG A 1 109 ? 6.825 -3.956 2.536 1.00 92.00 109 ARG A O 1
ATOM 914 N N . ILE A 1 110 ? 8.941 -3.656 1.845 1.00 90.25 110 ILE A N 1
ATOM 915 C CA . ILE A 1 110 ? 9.383 -5.038 2.001 1.00 90.25 110 ILE A CA 1
ATOM 916 C C . ILE A 1 110 ? 10.461 -5.067 3.065 1.00 90.25 110 ILE A C 1
ATOM 918 O O . ILE A 1 110 ? 11.507 -4.436 2.924 1.00 90.25 110 ILE A O 1
ATOM 922 N N . ARG A 1 111 ? 10.196 -5.807 4.139 1.00 89.62 111 ARG A N 1
ATOM 923 C CA . ARG A 1 111 ? 11.195 -6.088 5.163 1.00 89.62 111 ARG A CA 1
ATOM 924 C C . ARG A 1 111 ? 12.017 -7.284 4.710 1.00 89.62 111 ARG A C 1
ATOM 926 O O . ARG A 1 111 ? 11.489 -8.388 4.611 1.00 89.62 111 ARG A O 1
ATOM 933 N N . VAL A 1 112 ? 13.294 -7.053 4.448 1.00 86.00 112 VAL A N 1
ATOM 934 C CA . VAL A 1 112 ? 14.249 -8.123 4.157 1.00 86.00 112 VAL A CA 1
ATOM 935 C C . VAL A 1 112 ? 14.943 -8.569 5.451 1.00 86.00 112 VAL A C 1
ATOM 937 O O . VAL A 1 112 ? 14.971 -7.807 6.430 1.00 86.00 112 VAL A O 1
ATOM 940 N N . PRO A 1 113 ? 15.504 -9.792 5.492 1.00 85.00 113 PRO A N 1
ATOM 941 C CA . PRO A 1 113 ? 16.421 -10.188 6.557 1.00 85.00 113 PRO A CA 1
ATOM 942 C C . PRO A 1 113 ? 17.542 -9.141 6.683 1.00 85.00 113 PRO A C 1
ATOM 944 O O . PRO A 1 113 ? 17.983 -8.614 5.665 1.00 85.00 113 PRO A O 1
ATOM 947 N N . ASN A 1 114 ? 17.987 -8.836 7.908 1.00 80.56 114 ASN A N 1
ATOM 948 C CA . ASN A 1 114 ? 18.970 -7.788 8.278 1.00 80.56 114 ASN A CA 1
ATOM 949 C C . ASN A 1 114 ? 18.397 -6.425 8.697 1.00 80.56 114 ASN A C 1
ATOM 951 O O . ASN A 1 114 ? 19.121 -5.432 8.655 1.00 80.56 114 ASN A O 1
ATOM 955 N N . GLU A 1 115 ? 17.132 -6.357 9.130 1.00 81.56 115 GLU A N 1
ATOM 956 C CA . GLU A 1 115 ? 16.521 -5.095 9.582 1.00 81.56 115 GLU A CA 1
ATOM 957 C C . GLU A 1 115 ? 16.601 -4.005 8.503 1.00 81.56 115 GLU A C 1
ATOM 959 O O . GLU A 1 115 ? 16.923 -2.855 8.768 1.00 81.56 115 GLU A O 1
ATOM 964 N N . ILE A 1 116 ? 16.350 -4.360 7.246 1.00 87.69 116 ILE A N 1
ATOM 965 C CA . ILE A 1 116 ? 16.288 -3.393 6.151 1.00 87.69 116 ILE A CA 1
ATOM 966 C C . ILE A 1 116 ? 14.862 -3.385 5.615 1.00 87.69 116 ILE A C 1
ATOM 968 O O . ILE A 1 116 ? 14.233 -4.431 5.444 1.00 87.69 116 ILE A O 1
ATOM 972 N N . ILE A 1 117 ? 14.342 -2.189 5.358 1.00 90.00 117 ILE A N 1
ATOM 973 C CA . ILE A 1 117 ? 13.043 -1.988 4.727 1.00 90.00 117 ILE A CA 1
ATOM 974 C C . ILE A 1 117 ? 13.283 -1.348 3.365 1.00 90.00 117 ILE A C 1
ATOM 976 O O . ILE A 1 117 ? 13.755 -0.217 3.270 1.00 90.00 117 ILE A O 1
ATOM 980 N N . LEU A 1 118 ? 12.938 -2.071 2.309 1.00 90.81 118 LEU A N 1
ATOM 981 C CA . LEU A 1 118 ? 12.918 -1.562 0.945 1.00 90.81 118 LEU A CA 1
ATOM 982 C C . LEU A 1 118 ? 11.561 -0.917 0.687 1.00 90.81 118 LEU A C 1
ATOM 984 O O . LEU A 1 118 ? 10.536 -1.494 1.033 1.00 90.81 118 LEU A O 1
ATOM 988 N N . GLN A 1 119 ? 11.538 0.261 0.078 1.00 92.25 119 GLN A N 1
ATOM 989 C CA . GLN A 1 119 ? 10.323 0.915 -0.389 1.00 92.25 119 GLN A CA 1
ATOM 990 C C . GLN A 1 119 ? 10.408 1.123 -1.891 1.00 92.25 119 GLN A C 1
ATOM 992 O O . GLN A 1 119 ? 11.404 1.649 -2.385 1.00 92.25 119 GLN A O 1
ATOM 997 N N . VAL A 1 120 ? 9.346 0.738 -2.590 1.00 92.44 120 VAL A N 1
ATOM 998 C CA . VAL A 1 120 ? 9.276 0.772 -4.050 1.00 92.44 120 VAL A CA 1
ATOM 999 C C . VAL A 1 120 ? 7.882 1.209 -4.487 1.00 92.44 120 VAL A C 1
ATOM 1001 O O . VAL A 1 120 ? 6.893 0.892 -3.823 1.00 92.44 120 VAL A O 1
ATOM 1004 N N . ILE A 1 121 ? 7.796 1.944 -5.592 1.00 93.38 121 ILE A N 1
ATOM 1005 C CA . ILE A 1 121 ? 6.536 2.411 -6.177 1.00 93.38 121 ILE A CA 1
ATOM 1006 C C . ILE A 1 121 ? 6.103 1.462 -7.304 1.00 93.38 121 ILE A C 1
ATOM 1008 O O . ILE A 1 121 ? 6.884 1.141 -8.201 1.00 93.38 121 ILE A O 1
ATOM 1012 N N . PHE A 1 122 ? 4.844 1.029 -7.269 1.00 91.75 122 PHE A N 1
ATOM 1013 C CA . PHE A 1 122 ? 4.204 0.197 -8.290 1.00 91.75 122 PHE A CA 1
ATOM 1014 C C . PHE A 1 122 ? 2.903 0.821 -8.784 1.00 91.75 122 PHE A C 1
ATOM 1016 O O . PHE A 1 122 ? 2.324 1.677 -8.117 1.00 91.75 122 PHE A O 1
ATOM 1023 N N . GLN A 1 123 ? 2.436 0.420 -9.963 1.00 89.81 123 GLN A N 1
ATOM 1024 C CA . GLN A 1 123 ? 1.073 0.737 -10.377 1.00 89.81 123 GLN A CA 1
ATOM 1025 C C . GLN A 1 123 ? 0.108 -0.167 -9.613 1.00 89.81 123 GLN A C 1
ATOM 1027 O O . GLN A 1 123 ? 0.426 -1.314 -9.315 1.00 89.81 123 GLN A O 1
ATOM 1032 N N . SER A 1 124 ? -1.084 0.328 -9.285 1.00 86.44 124 SER A N 1
ATOM 1033 C CA . SER A 1 124 ? -2.037 -0.451 -8.475 1.00 86.44 124 SER A CA 1
ATOM 1034 C C . SER A 1 124 ? -2.528 -1.731 -9.159 1.00 86.44 124 SER A C 1
ATOM 1036 O O . SER A 1 124 ? -3.038 -2.623 -8.492 1.00 86.44 124 SER A O 1
ATOM 1038 N N . HIS A 1 125 ? -2.375 -1.815 -10.480 1.00 83.94 125 HIS A N 1
ATOM 1039 C CA . HIS A 1 125 ? -2.729 -2.974 -11.292 1.00 83.94 125 HIS A CA 1
ATOM 1040 C C . HIS A 1 125 ? -1.507 -3.806 -11.719 1.00 83.94 125 HIS A C 1
ATOM 1042 O O . HIS A 1 125 ? -1.669 -4.753 -12.488 1.00 83.94 125 HIS A O 1
ATOM 1048 N N . ASP A 1 126 ? -0.298 -3.472 -11.242 1.00 87.88 126 ASP A N 1
ATOM 1049 C CA . ASP A 1 126 ? 0.897 -4.274 -11.518 1.00 87.88 126 ASP A CA 1
ATOM 1050 C C . ASP A 1 126 ? 0.736 -5.674 -10.891 1.00 87.88 126 ASP A C 1
ATOM 1052 O O . ASP A 1 126 ? 0.328 -5.793 -9.729 1.00 87.88 126 ASP A O 1
ATOM 1056 N N . PRO A 1 127 ? 1.073 -6.756 -11.617 1.00 89.75 127 PRO A N 1
ATOM 1057 C CA . PRO A 1 127 ? 0.992 -8.101 -11.072 1.00 89.75 127 PRO A CA 1
ATOM 1058 C C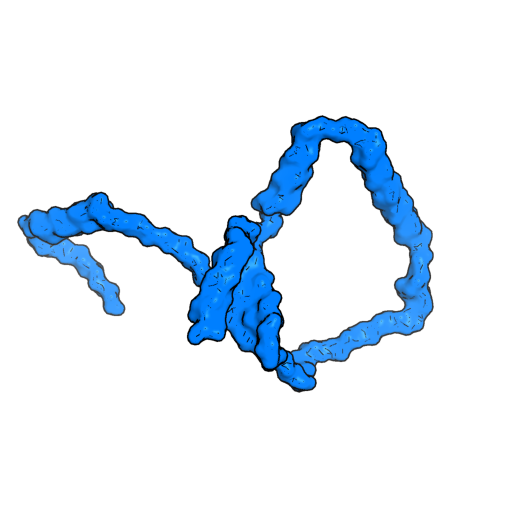 . PRO A 1 127 ? 2.073 -8.326 -10.013 1.00 89.75 127 PRO A C 1
ATOM 1060 O O . PRO A 1 127 ? 3.191 -7.816 -10.102 1.00 89.75 127 PRO A O 1
ATOM 1063 N N . LEU A 1 128 ? 1.772 -9.186 -9.040 1.00 89.50 128 LEU A N 1
ATOM 1064 C CA . LEU A 1 128 ? 2.711 -9.517 -7.969 1.00 89.50 128 LEU A CA 1
ATOM 1065 C C . LEU A 1 128 ? 4.003 -10.180 -8.487 1.00 89.50 128 LEU A C 1
ATOM 1067 O O . LEU A 1 128 ? 5.056 -10.034 -7.873 1.00 89.50 128 LEU A O 1
ATOM 1071 N N . SER A 1 129 ? 3.955 -10.875 -9.628 1.00 92.31 129 SER A N 1
ATOM 1072 C CA . SER A 1 129 ? 5.148 -11.443 -10.270 1.00 92.31 129 SER A CA 1
ATOM 1073 C C . SER A 1 129 ? 6.193 -10.375 -10.594 1.00 92.31 129 SER A C 1
ATOM 1075 O O . SER A 1 129 ? 7.369 -10.579 -10.310 1.00 92.31 129 SER A O 1
ATOM 1077 N N . LEU A 1 130 ? 5.759 -9.204 -11.075 1.00 90.25 130 LEU A N 1
ATOM 1078 C CA . LEU A 1 130 ? 6.641 -8.084 -11.400 1.00 90.25 130 LEU A CA 1
ATOM 1079 C C . LEU A 1 130 ? 7.402 -7.585 -10.168 1.00 90.25 130 LEU A C 1
ATOM 1081 O O . LEU A 1 130 ? 8.576 -7.242 -10.264 1.00 90.25 130 LEU A O 1
ATOM 1085 N N . LEU A 1 131 ? 6.749 -7.578 -9.001 1.00 88.88 131 LEU A N 1
ATOM 1086 C CA . LEU A 1 131 ? 7.396 -7.247 -7.732 1.00 88.88 131 LEU A CA 1
ATOM 1087 C C . LEU A 1 131 ? 8.513 -8.242 -7.406 1.00 88.88 131 LEU A C 1
ATOM 1089 O O . LEU A 1 131 ? 9.609 -7.832 -7.038 1.00 88.88 131 LEU A O 1
ATOM 1093 N N . PHE A 1 132 ? 8.243 -9.543 -7.529 1.00 90.00 132 PHE A N 1
ATOM 1094 C CA . PHE A 1 132 ? 9.235 -10.575 -7.234 1.00 90.00 132 PHE A CA 1
ATOM 1095 C C . PHE A 1 132 ? 10.400 -10.566 -8.220 1.00 90.00 132 PHE A C 1
ATOM 1097 O O . PHE A 1 132 ? 11.544 -10.702 -7.791 1.00 90.00 132 PHE A O 1
ATOM 1104 N N . ASP A 1 133 ? 10.133 -10.377 -9.509 1.00 90.62 133 ASP A N 1
ATOM 1105 C CA . ASP A 1 133 ? 11.178 -10.285 -10.528 1.00 90.62 133 ASP A CA 1
ATOM 1106 C C . ASP A 1 133 ? 12.042 -9.039 -10.322 1.00 90.62 133 ASP A C 1
ATOM 1108 O O . ASP A 1 133 ? 13.269 -9.127 -10.368 1.00 90.62 133 ASP A O 1
ATOM 1112 N N . TYR A 1 134 ? 11.420 -7.911 -9.965 1.00 88.56 134 TYR A N 1
ATOM 1113 C CA . TYR A 1 134 ? 12.139 -6.714 -9.545 1.00 88.56 134 TYR A CA 1
ATOM 1114 C C . TYR A 1 134 ? 13.011 -6.998 -8.315 1.00 88.56 134 TYR A C 1
ATOM 1116 O O . TYR A 1 134 ? 14.194 -6.701 -8.316 1.00 88.56 134 TYR A O 1
ATOM 1124 N N . LEU A 1 135 ? 12.497 -7.641 -7.265 1.00 87.25 135 LEU A N 1
ATOM 1125 C CA . LEU A 1 135 ? 13.323 -7.959 -6.090 1.00 87.25 135 LEU A CA 1
ATOM 1126 C C . LEU A 1 135 ? 14.489 -8.893 -6.410 1.00 87.25 135 LEU A C 1
ATOM 1128 O O . LEU A 1 135 ? 15.580 -8.705 -5.873 1.00 87.25 135 LEU A O 1
ATOM 1132 N N . ARG A 1 136 ? 14.285 -9.870 -7.295 1.00 88.12 136 ARG A N 1
ATOM 1133 C CA . ARG A 1 136 ? 15.353 -10.771 -7.740 1.00 88.12 136 ARG A CA 1
ATOM 1134 C C . ARG A 1 136 ? 16.493 -10.017 -8.416 1.00 88.12 136 ARG A C 1
ATOM 1136 O O . ARG A 1 136 ? 17.633 -10.388 -8.181 1.00 88.12 136 ARG A O 1
ATOM 1143 N N . SER A 1 137 ? 16.219 -8.959 -9.182 1.00 85.44 137 SER A N 1
ATOM 1144 C CA . SER A 1 137 ? 17.276 -8.175 -9.838 1.00 85.44 137 SER A CA 1
ATOM 1145 C C . SER A 1 137 ? 18.086 -7.285 -8.888 1.00 85.44 137 SER A C 1
ATOM 1147 O O . SER A 1 137 ? 19.149 -6.819 -9.276 1.00 85.44 137 SER A O 1
ATOM 1149 N N . TYR A 1 138 ? 17.580 -6.992 -7.683 1.00 76.06 138 TYR A N 1
ATOM 1150 C CA . TYR A 1 138 ? 18.283 -6.165 -6.685 1.00 76.06 138 TYR A CA 1
ATOM 1151 C C . TYR A 1 138 ? 18.904 -6.972 -5.537 1.00 76.06 138 TYR A C 1
ATOM 1153 O O . TYR A 1 138 ? 19.769 -6.451 -4.834 1.00 76.06 138 TYR A O 1
ATOM 1161 N N . CYS A 1 139 ? 18.432 -8.197 -5.290 1.00 66.31 139 CYS A N 1
ATOM 1162 C CA . CYS A 1 139 ? 18.903 -9.047 -4.192 1.00 66.31 139 CYS A CA 1
ATOM 1163 C C . CYS A 1 139 ? 19.868 -10.170 -4.618 1.00 66.31 139 CYS A C 1
ATOM 1165 O O . CYS A 1 139 ? 20.387 -10.847 -3.730 1.00 66.31 139 CYS A O 1
ATOM 1167 N N . LEU A 1 140 ? 20.108 -10.369 -5.919 1.00 51.25 140 LEU A N 1
ATOM 1168 C CA . LEU A 1 140 ? 21.147 -11.247 -6.481 1.00 51.25 140 LEU A CA 1
ATOM 1169 C C . LEU A 1 140 ? 22.194 -10.401 -7.208 1.00 51.25 140 LEU A C 1
ATOM 1171 O O . LEU A 1 140 ? 23.384 -10.773 -7.123 1.00 51.25 140 LEU A O 1
#

Foldseek 3Di:
DDDPPPDDDDDCVVVVVVVVCVVPPDDDDDDDDFPKDKDAPDPPPPDPDPPPPPDPPPVVVDQDPVNVVVVVVVVVVVVVVVPDPDDPVRVVVVVCVVQPPDDQKDWDWDQDPPRMIIITIDGSPDDVVVVVVVVVVVVD